Protein AF-A0A0J7JWV6-F1 (afdb_monomer)

Radius of gyration: 35.48 Å; Cα contacts (8 Å, |Δi|>4): 30; chains: 1; bounding box: 53×46×101 Å

Solvent-accessible surface area (backbone atoms only — not comparable to full-atom values): 6812 Å² total; per-residue (Å²): 138,81,83,77,85,80,77,76,83,70,75,81,80,76,83,69,96,64,78,51,73,69,56,50,33,67,75,36,60,81,82,41,81,79,78,76,49,72,67,56,50,51,56,67,65,52,67,78,70,77,80,79,77,86,77,74,57,73,69,52,52,47,54,53,49,46,53,51,38,54,54,48,38,72,69,42,84,50,66,71,58,28,51,56,32,49,56,54,41,52,56,47,53,51,54,52,50,50,56,48,54,53,52,67,74,77,108

Mean predicted aligned error: 15.09 Å

Structure (mmCIF, N/CA/C/O backbone):
data_AF-A0A0J7JWV6-F1
#
_entry.id   AF-A0A0J7JWV6-F1
#
loop_
_atom_site.group_PDB
_atom_site.id
_atom_site.type_symbol
_atom_site.label_atom_id
_atom_site.label_alt_id
_atom_site.label_comp_id
_atom_site.label_asym_id
_atom_site.label_entity_id
_atom_site.label_seq_id
_atom_site.pdbx_PDB_ins_code
_atom_site.Cartn_x
_atom_site.Cartn_y
_atom_site.Cartn_z
_atom_site.occupancy
_atom_site.B_iso_or_equiv
_atom_site.auth_seq_id
_atom_site.auth_comp_id
_atom_site.auth_asym_id
_atom_site.auth_atom_id
_atom_site.pdbx_PDB_model_num
ATOM 1 N N . MET A 1 1 ? 34.193 -10.535 79.764 1.00 45.81 1 MET A N 1
ATOM 2 C CA . MET A 1 1 ? 33.545 -10.138 78.500 1.00 45.81 1 MET A CA 1
ATOM 3 C C . MET A 1 1 ? 32.258 -10.934 78.434 1.00 45.81 1 MET A C 1
ATOM 5 O O . MET A 1 1 ? 32.348 -12.148 78.353 1.00 45.81 1 MET A O 1
ATOM 9 N N . ALA A 1 2 ? 31.108 -10.300 78.659 1.00 53.62 2 ALA A N 1
ATOM 10 C CA . ALA A 1 2 ? 29.813 -10.975 78.621 1.00 53.62 2 ALA A CA 1
ATOM 11 C C . ALA A 1 2 ? 29.141 -10.609 77.296 1.00 53.62 2 ALA A C 1
ATOM 13 O O . ALA A 1 2 ? 29.052 -9.427 76.971 1.00 53.62 2 ALA A O 1
ATOM 14 N N . GLU A 1 3 ? 28.786 -11.627 76.518 1.00 61.97 3 GLU A N 1
ATOM 15 C CA . GLU A 1 3 ? 28.192 -11.508 75.188 1.00 61.97 3 GLU A CA 1
ATOM 16 C C . GLU A 1 3 ? 26.804 -10.860 75.283 1.00 61.97 3 GLU A C 1
ATOM 18 O O . GLU A 1 3 ? 25.976 -11.257 76.104 1.00 61.97 3 GLU A O 1
ATOM 23 N N . GLU A 1 4 ? 26.560 -9.832 74.468 1.00 66.06 4 GLU A N 1
ATOM 24 C CA . GLU A 1 4 ? 25.249 -9.190 74.387 1.00 66.06 4 GLU A CA 1
ATOM 25 C C . GLU A 1 4 ? 24.224 -10.149 73.752 1.00 66.06 4 GLU A C 1
ATOM 27 O O . GLU A 1 4 ? 24.534 -10.808 72.754 1.00 66.06 4 GLU A O 1
ATOM 32 N N . PRO A 1 5 ? 22.992 -10.242 74.287 1.00 66.25 5 PRO A N 1
ATOM 33 C CA . PRO A 1 5 ? 21.976 -11.130 73.741 1.00 66.25 5 PRO A CA 1
ATOM 34 C C . PRO A 1 5 ? 21.530 -10.641 72.356 1.00 66.25 5 PRO A C 1
ATOM 36 O O . PRO A 1 5 ? 20.923 -9.579 72.212 1.00 66.25 5 PRO A O 1
ATOM 39 N N . GLN A 1 6 ? 21.798 -11.442 71.324 1.00 64.75 6 GLN A N 1
ATOM 40 C CA . GLN A 1 6 ? 21.250 -11.237 69.985 1.00 64.75 6 GLN A CA 1
ATOM 41 C C . GLN A 1 6 ? 19.739 -11.496 70.003 1.00 64.75 6 GLN A C 1
ATOM 43 O O . GLN A 1 6 ? 19.288 -12.640 69.981 1.00 64.75 6 GLN A O 1
ATOM 48 N N . PHE A 1 7 ? 18.940 -10.430 70.016 1.00 64.12 7 PHE A N 1
ATOM 49 C CA . PHE A 1 7 ? 17.507 -10.537 69.762 1.00 64.12 7 PHE A CA 1
ATOM 50 C C . PHE A 1 7 ? 17.289 -10.884 68.288 1.00 64.12 7 PHE A C 1
ATOM 52 O O . PHE A 1 7 ? 17.524 -10.074 67.390 1.00 64.12 7 PHE A O 1
ATOM 59 N N . SER A 1 8 ? 16.844 -12.113 68.025 1.00 68.81 8 SER A N 1
ATOM 60 C CA . SER A 1 8 ? 16.383 -12.515 66.702 1.00 68.81 8 SER A CA 1
ATOM 61 C C . SER A 1 8 ? 15.160 -11.673 66.343 1.00 68.81 8 SER A C 1
ATOM 63 O O . SER A 1 8 ? 14.115 -11.804 66.981 1.00 68.81 8 SER A O 1
ATOM 65 N N . ASN A 1 9 ? 15.284 -10.815 65.331 1.00 66.19 9 ASN A N 1
ATOM 66 C CA . ASN A 1 9 ? 14.171 -10.052 64.773 1.00 66.19 9 ASN A CA 1
ATOM 67 C C . ASN A 1 9 ? 13.186 -11.016 64.088 1.00 66.19 9 ASN A C 1
ATOM 69 O O . ASN A 1 9 ? 13.216 -11.192 62.869 1.00 66.19 9 ASN A O 1
ATOM 73 N N . ALA A 1 10 ? 12.349 -11.695 64.872 1.00 67.88 10 ALA A N 1
ATOM 74 C CA . ALA A 1 10 ? 11.238 -12.467 64.347 1.00 67.88 10 ALA A CA 1
ATOM 75 C C . ALA A 1 10 ? 10.287 -11.491 63.643 1.00 67.88 10 ALA A C 1
ATOM 77 O O . ALA A 1 10 ? 9.904 -10.467 64.210 1.00 67.88 10 ALA A O 1
ATOM 78 N N . GLN A 1 11 ? 9.960 -11.782 62.382 1.00 69.00 11 GLN A N 1
ATOM 79 C CA . GLN A 1 11 ? 9.030 -10.970 61.602 1.00 69.00 11 GLN A CA 1
ATOM 80 C C . GLN A 1 11 ? 7.710 -10.832 62.375 1.00 69.00 11 GLN A C 1
ATOM 82 O O . GLN A 1 11 ? 7.236 -11.836 62.918 1.00 69.00 11 GLN A O 1
ATOM 87 N N . PRO A 1 12 ? 7.112 -9.629 62.443 1.00 66.88 12 PRO A N 1
ATOM 88 C CA . PRO A 1 12 ? 5.864 -9.438 63.161 1.00 66.88 12 PRO A CA 1
ATOM 89 C C . PRO A 1 12 ? 4.798 -10.347 62.552 1.00 66.88 12 PRO A C 1
ATOM 91 O O . PRO A 1 12 ? 4.457 -10.240 61.370 1.00 66.88 12 PRO A O 1
ATOM 94 N N . THR A 1 13 ? 4.275 -11.262 63.364 1.00 67.94 13 THR A N 1
ATOM 95 C CA . THR A 1 13 ? 3.103 -12.056 63.019 1.00 67.94 13 THR A CA 1
ATOM 96 C C . THR A 1 13 ? 1.931 -11.095 62.900 1.00 67.94 13 THR A C 1
ATOM 98 O O . THR A 1 13 ? 1.409 -10.583 63.888 1.00 67.94 13 THR A O 1
ATOM 101 N N . THR A 1 14 ? 1.536 -10.792 61.667 1.00 71.25 14 THR A N 1
ATOM 102 C CA . THR A 1 14 ? 0.330 -10.004 61.424 1.00 71.25 14 THR A CA 1
ATOM 103 C C . THR A 1 14 ? -0.861 -10.871 61.807 1.00 71.25 14 THR A C 1
ATOM 105 O O . THR A 1 14 ? -1.240 -11.775 61.066 1.00 71.25 14 THR A O 1
ATOM 108 N N . GLN A 1 15 ? -1.433 -10.626 62.988 1.00 66.69 15 GLN A N 1
ATOM 109 C CA . GLN A 1 15 ? -2.781 -11.093 63.295 1.00 66.69 15 GLN A CA 1
ATOM 110 C C . GLN A 1 15 ? -3.724 -10.415 62.300 1.00 66.69 15 GLN A C 1
ATOM 112 O O . GLN A 1 15 ? -3.727 -9.190 62.170 1.00 66.69 15 GLN A O 1
ATOM 117 N N . ARG A 1 16 ? -4.434 -11.224 61.514 1.00 64.31 16 ARG A N 1
ATOM 118 C CA . ARG A 1 16 ? -5.380 -10.749 60.507 1.00 64.31 16 ARG A CA 1
ATOM 119 C C . ARG A 1 16 ? -6.776 -11.118 60.966 1.00 64.31 16 ARG A C 1
ATOM 121 O O . ARG A 1 16 ? -7.130 -12.291 60.973 1.00 64.31 16 ARG A O 1
ATOM 128 N N . ASP A 1 17 ? -7.545 -10.099 61.322 1.00 77.06 17 ASP A N 1
ATOM 129 C CA . ASP A 1 17 ? -8.928 -10.264 61.772 1.00 77.06 17 ASP A CA 1
ATOM 130 C C . ASP A 1 17 ? -9.901 -10.481 60.600 1.00 77.06 17 ASP A C 1
ATOM 132 O O . ASP A 1 17 ? -11.021 -10.945 60.798 1.00 77.06 17 ASP A O 1
ATOM 136 N N . LEU A 1 18 ? -9.480 -10.154 59.369 1.00 78.94 18 LEU A N 1
ATOM 137 C CA . LEU A 1 18 ? -10.295 -10.249 58.158 1.00 78.94 18 LEU A CA 1
ATOM 138 C C . LEU A 1 18 ? -9.565 -10.998 57.032 1.00 78.94 18 LEU A C 1
ATOM 140 O O . LEU A 1 18 ? -8.340 -10.876 56.912 1.00 78.94 18 LEU A O 1
ATOM 144 N N . PRO A 1 19 ? -10.312 -11.738 56.187 1.00 77.75 19 PRO A N 1
ATOM 145 C CA . PRO A 1 19 ? -9.746 -12.443 55.048 1.00 77.75 19 PRO A CA 1
ATOM 146 C C . PRO A 1 19 ? -9.177 -11.469 54.015 1.00 77.75 19 PRO A C 1
ATOM 148 O O . PRO A 1 19 ? -9.672 -10.358 53.804 1.00 77.75 19 PRO A O 1
ATOM 151 N N . THR A 1 20 ? -8.129 -11.916 53.339 1.00 79.75 20 THR A N 1
ATOM 152 C CA . THR A 1 20 ? -7.504 -11.201 52.226 1.00 79.75 20 THR A CA 1
ATOM 153 C C . THR A 1 20 ? -8.484 -11.133 51.049 1.00 79.75 20 THR A C 1
ATOM 155 O O . THR A 1 20 ? -9.294 -12.037 50.863 1.00 79.75 20 THR A O 1
ATOM 158 N N . LEU A 1 21 ? -8.393 -10.102 50.200 1.00 73.19 21 LEU A N 1
ATOM 159 C CA . LEU A 1 21 ? -9.238 -9.992 48.998 1.00 73.19 21 LEU A CA 1
ATOM 160 C C . LEU A 1 21 ? -9.192 -11.256 48.124 1.00 73.19 21 LEU A C 1
ATOM 162 O O . LEU A 1 21 ? -10.216 -11.667 47.594 1.00 73.19 21 LEU A O 1
ATOM 166 N N . GLU A 1 22 ? -8.031 -11.902 48.007 1.00 76.38 22 GLU A N 1
ATOM 167 C CA . GLU A 1 22 ? -7.889 -13.167 47.276 1.00 76.38 22 GLU A CA 1
ATOM 168 C C . GLU A 1 22 ? -8.645 -14.323 47.947 1.00 76.38 22 GLU A C 1
ATOM 170 O O . GLU A 1 22 ? -9.285 -15.112 47.259 1.00 76.38 22 GLU A O 1
ATOM 175 N N . GLU A 1 23 ? -8.627 -14.399 49.280 1.00 77.81 23 GLU A N 1
ATOM 176 C CA . GLU A 1 23 ? -9.340 -15.420 50.061 1.00 77.81 23 GLU A CA 1
ATOM 177 C C . GLU A 1 23 ? -10.858 -15.204 49.989 1.00 77.81 23 GLU A C 1
ATOM 179 O O . GLU A 1 23 ? -11.613 -16.152 49.779 1.00 77.81 23 GLU A O 1
ATOM 184 N N . ALA A 1 24 ? -11.308 -13.949 50.069 1.00 78.25 24 ALA A N 1
ATOM 185 C CA . ALA A 1 24 ? -12.711 -13.583 49.896 1.00 78.25 24 ALA A CA 1
ATOM 186 C C . ALA A 1 24 ? -13.213 -13.904 48.476 1.00 78.25 24 ALA A C 1
ATOM 188 O O . ALA A 1 24 ? -14.304 -14.444 48.309 1.00 78.25 24 ALA A O 1
ATOM 189 N N . LEU A 1 25 ? -12.394 -13.647 47.451 1.00 75.94 25 LEU A N 1
ATOM 190 C CA . LEU A 1 25 ? -12.705 -13.987 46.058 1.00 75.94 25 LEU A CA 1
ATOM 191 C C . LEU A 1 25 ? -12.668 -15.498 45.783 1.00 75.94 25 LEU A C 1
ATOM 193 O O . LEU A 1 25 ? -13.376 -15.966 44.895 1.00 75.94 25 LEU A O 1
ATOM 197 N N . GLN A 1 26 ? -11.871 -16.275 46.521 1.00 76.00 26 GLN A N 1
ATOM 198 C CA . GLN A 1 26 ? -11.900 -17.740 46.446 1.00 76.00 26 GLN A CA 1
ATOM 199 C C . GLN A 1 26 ? -13.176 -18.317 47.063 1.00 76.00 26 GLN A C 1
ATOM 201 O O . GLN A 1 26 ? -13.733 -19.270 46.520 1.00 76.00 26 GLN A O 1
ATOM 206 N N . GLN A 1 27 ? -13.646 -17.737 48.171 1.00 79.69 27 GLN A N 1
ATOM 207 C CA . GLN A 1 27 ? -14.902 -18.133 48.811 1.00 79.69 27 GLN A CA 1
ATOM 208 C C . GLN A 1 27 ? -16.112 -17.740 47.955 1.00 79.69 27 GLN A C 1
ATOM 210 O O . GLN A 1 27 ? -16.994 -18.566 47.726 1.00 79.69 27 GLN A O 1
ATOM 215 N N . ASN A 1 28 ? -16.106 -16.518 47.415 1.00 77.12 28 ASN A N 1
ATOM 216 C CA . ASN A 1 28 ? -17.149 -15.988 46.545 1.00 77.12 28 ASN A CA 1
ATOM 217 C C . ASN A 1 28 ? -16.568 -15.552 45.191 1.00 77.12 28 ASN A C 1
ATOM 219 O O . ASN A 1 28 ? -16.379 -14.359 44.935 1.00 77.12 28 ASN A O 1
ATOM 223 N N . PRO A 1 29 ? -16.364 -16.489 44.251 1.00 68.62 29 PRO A N 1
ATOM 224 C CA . PRO A 1 29 ? -15.867 -16.157 42.914 1.00 68.62 29 PRO A CA 1
ATOM 225 C C . PRO A 1 29 ? -16.852 -15.305 42.097 1.00 68.62 29 PRO A C 1
ATOM 227 O O . PRO A 1 29 ? -16.483 -14.767 41.053 1.00 68.62 29 PRO A O 1
ATOM 230 N N . ALA A 1 30 ? -18.102 -15.181 42.557 1.00 74.31 30 ALA A N 1
ATOM 231 C CA . ALA A 1 30 ? -19.136 -14.338 41.962 1.00 74.31 30 ALA A CA 1
ATOM 232 C C . ALA A 1 30 ? -19.010 -12.847 42.331 1.00 74.31 30 ALA A C 1
ATOM 234 O O . ALA A 1 30 ? -19.498 -12.012 41.572 1.00 74.31 30 ALA A O 1
ATOM 235 N N . ASP A 1 31 ? -18.342 -12.519 43.444 1.00 76.38 31 ASP A N 1
ATOM 236 C CA . ASP A 1 31 ? -18.114 -11.131 43.881 1.00 76.38 31 ASP A CA 1
ATOM 237 C C . ASP A 1 31 ? -16.949 -10.474 43.116 1.00 76.38 31 ASP A C 1
ATOM 239 O O . ASP A 1 31 ? -16.765 -9.255 43.137 1.00 76.38 31 ASP A O 1
ATOM 243 N N . GLY A 1 32 ? -16.165 -11.285 42.400 1.00 71.38 32 GLY A N 1
ATOM 244 C CA . GLY A 1 32 ? -15.101 -10.836 41.516 1.00 71.38 32 GLY A CA 1
ATOM 245 C C . GLY A 1 32 ? -15.588 -10.429 40.124 1.00 71.38 32 GLY A C 1
ATOM 246 O O . GLY A 1 32 ? -16.686 -10.785 39.689 1.00 71.38 32 GLY A O 1
ATOM 247 N N . PRO A 1 33 ? -14.753 -9.714 39.350 1.00 76.88 33 PRO A N 1
ATOM 248 C CA . PRO A 1 33 ? -15.039 -9.484 37.943 1.00 76.88 33 PRO A CA 1
ATOM 249 C C . PRO A 1 33 ? -15.208 -10.829 37.231 1.00 76.88 33 PRO A C 1
ATOM 251 O O . PRO A 1 33 ? -14.335 -11.696 37.306 1.00 76.88 33 PRO A O 1
ATOM 254 N N . ARG A 1 34 ? -16.332 -10.990 36.520 1.00 81.31 34 ARG A N 1
ATOM 255 C CA . ARG A 1 34 ? -16.664 -12.232 35.816 1.00 81.31 34 ARG A CA 1
ATOM 256 C C . ARG A 1 34 ? -15.467 -12.697 34.970 1.00 81.31 34 ARG A C 1
ATOM 258 O O . ARG A 1 34 ? -15.029 -11.940 34.093 1.00 81.31 34 ARG A O 1
ATOM 265 N N . PRO A 1 35 ? -14.957 -13.925 35.182 1.00 78.62 35 PRO A N 1
ATOM 266 C CA . PRO A 1 35 ? -13.849 -14.434 34.394 1.00 78.62 35 PRO A CA 1
ATOM 267 C C . PRO A 1 35 ? -14.268 -14.506 32.928 1.00 78.62 35 PRO A C 1
ATOM 269 O O . PRO A 1 35 ? -15.370 -14.956 32.599 1.00 78.62 35 PRO A O 1
ATOM 272 N N . LEU A 1 36 ? -13.388 -14.043 32.037 1.00 84.00 36 LEU A N 1
ATOM 273 C CA . LEU A 1 36 ? -13.652 -14.134 30.608 1.00 84.00 36 LEU A CA 1
ATOM 274 C C . LEU A 1 36 ? -13.745 -15.596 30.196 1.00 84.00 36 LEU A C 1
ATOM 276 O O . LEU A 1 36 ? -12.844 -16.394 30.458 1.00 84.00 36 LEU A O 1
ATOM 280 N N . THR A 1 37 ? -14.789 -15.922 29.447 1.00 89.81 37 THR A N 1
ATOM 281 C CA . THR A 1 37 ? -14.841 -17.209 28.760 1.00 89.81 37 THR A CA 1
ATOM 282 C C . THR A 1 37 ? -13.748 -17.276 27.691 1.00 89.81 37 THR A C 1
ATOM 284 O O . THR A 1 37 ? -13.347 -16.268 27.099 1.00 89.81 37 THR A O 1
ATOM 287 N N . ILE A 1 38 ? -13.293 -18.489 27.373 1.00 85.25 38 ILE A N 1
ATOM 288 C CA . ILE A 1 38 ? -12.314 -18.722 26.296 1.00 85.25 38 ILE A CA 1
ATOM 289 C C . ILE A 1 38 ? -12.819 -18.131 24.964 1.00 85.25 38 ILE A C 1
ATOM 291 O O . ILE A 1 38 ? -12.034 -17.602 24.174 1.00 85.25 38 ILE A O 1
ATOM 295 N N . ALA A 1 39 ? -14.134 -18.175 24.723 1.00 86.12 39 ALA A N 1
ATOM 296 C CA . ALA A 1 39 ? -14.769 -17.595 23.544 1.00 86.12 39 ALA A CA 1
ATOM 297 C C . ALA A 1 39 ? -14.656 -16.061 23.509 1.00 86.12 39 ALA A C 1
ATOM 299 O O . ALA A 1 39 ? -14.251 -15.504 22.487 1.00 86.12 39 ALA A O 1
ATOM 300 N N . GLU A 1 40 ? -14.939 -15.378 24.621 1.00 86.69 40 GLU A N 1
ATOM 301 C CA . GLU A 1 40 ? -14.785 -13.922 24.745 1.00 86.69 40 GLU A CA 1
ATOM 302 C C . GLU A 1 40 ? -13.322 -13.496 24.628 1.00 86.69 40 GLU A C 1
ATOM 304 O O . GLU A 1 40 ? -13.014 -12.500 23.970 1.00 86.69 40 GLU A O 1
ATOM 309 N N . TYR A 1 41 ? -12.403 -14.274 25.205 1.00 84.44 41 TYR A N 1
ATOM 310 C CA . TYR A 1 41 ? -10.970 -14.017 25.097 1.00 84.44 41 TYR A CA 1
ATOM 311 C C . TYR A 1 41 ? -10.525 -14.090 23.634 1.00 84.44 41 TYR A C 1
ATOM 313 O O . TYR A 1 41 ? -9.932 -13.145 23.110 1.00 84.44 41 TYR A O 1
ATOM 321 N N . ARG A 1 42 ? -10.902 -15.159 22.923 1.00 84.94 42 ARG A N 1
ATOM 322 C CA . ARG A 1 42 ? -10.629 -15.306 21.484 1.00 84.94 42 ARG A CA 1
ATOM 323 C C . ARG A 1 42 ? -11.284 -14.200 20.657 1.00 84.94 42 ARG A C 1
ATOM 325 O O . ARG A 1 42 ? -10.673 -13.723 19.704 1.00 84.94 42 ARG A O 1
ATOM 332 N N . ALA A 1 43 ? -12.491 -13.762 21.012 1.00 83.38 43 ALA A N 1
ATOM 333 C CA . ALA A 1 43 ? -13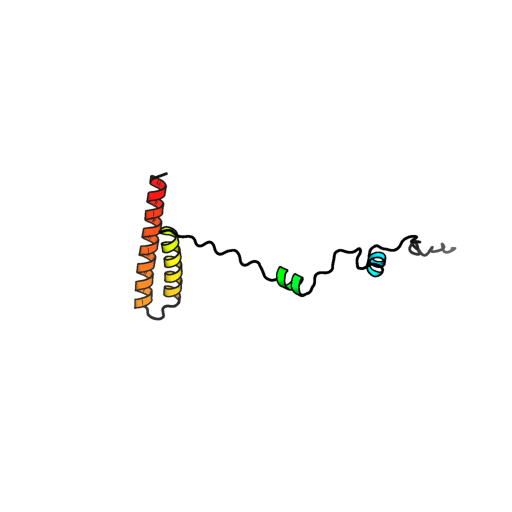.175 -12.664 20.332 1.00 83.38 43 ALA A CA 1
ATOM 334 C C . ALA A 1 43 ? -12.453 -11.318 20.517 1.00 83.38 43 ALA A C 1
ATOM 336 O O . ALA A 1 43 ? -12.368 -10.547 19.563 1.00 83.38 43 ALA A O 1
ATOM 337 N N . ARG A 1 44 ? -11.872 -11.053 21.696 1.00 78.69 44 ARG A N 1
ATOM 338 C CA . ARG A 1 44 ? -11.010 -9.878 21.930 1.00 78.69 44 ARG A CA 1
ATOM 339 C C . A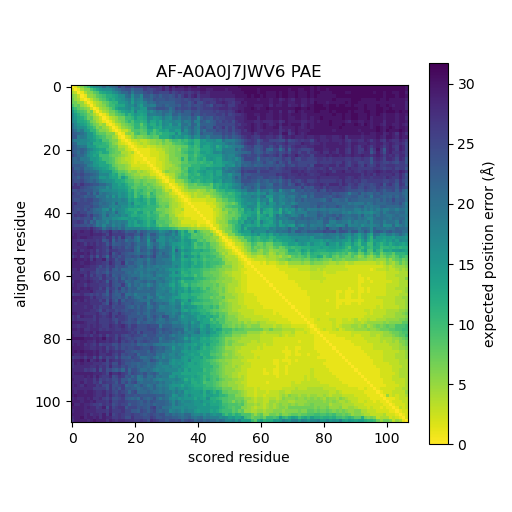RG A 1 44 ? -9.689 -9.964 21.164 1.00 78.69 44 ARG A C 1
ATOM 341 O O . ARG A 1 44 ? -9.209 -8.945 20.675 1.00 78.69 44 ARG A O 1
ATOM 348 N N . GLN A 1 45 ? -9.126 -11.166 21.035 1.00 78.38 45 GLN A N 1
ATOM 349 C CA . GLN A 1 45 ? -7.876 -11.401 20.302 1.00 78.38 45 GLN A CA 1
ATOM 350 C C . GLN A 1 45 ? -8.039 -11.391 18.780 1.00 78.38 45 GLN A C 1
ATOM 352 O O . GLN A 1 45 ? -7.065 -11.140 18.067 1.00 78.38 45 GLN A O 1
ATOM 357 N N . LYS A 1 46 ? -9.253 -11.610 18.253 1.00 76.00 46 LYS A N 1
ATOM 358 C CA . LYS A 1 46 ? -9.572 -11.302 16.855 1.00 76.00 46 LYS A CA 1
ATOM 359 C C . LYS A 1 46 ? -9.448 -9.790 16.673 1.00 76.00 46 LYS A C 1
ATOM 361 O O . LYS A 1 46 ? -10.415 -9.050 16.836 1.00 76.00 46 LYS A O 1
ATOM 366 N N . ARG A 1 47 ? -8.223 -9.338 16.376 1.00 65.00 47 ARG A N 1
ATOM 367 C CA . ARG A 1 47 ? -7.882 -7.957 16.029 1.00 65.00 47 ARG A CA 1
ATOM 368 C C . ARG A 1 47 ? -8.993 -7.432 15.132 1.00 65.00 47 ARG A C 1
ATOM 370 O O . ARG A 1 47 ? -9.236 -8.009 14.075 1.00 65.00 47 ARG A O 1
ATOM 377 N N . LYS A 1 48 ? -9.681 -6.369 15.560 1.00 67.12 48 LYS A N 1
ATOM 378 C CA . LYS A 1 48 ? -10.588 -5.635 14.676 1.00 67.12 48 LYS A CA 1
ATOM 379 C C . LYS A 1 48 ? -9.745 -5.232 13.475 1.00 67.12 48 LYS A C 1
ATOM 381 O O . LYS A 1 48 ? -8.905 -4.343 13.604 1.00 67.12 48 LYS A O 1
ATOM 386 N N . GLU A 1 49 ? -9.899 -5.925 12.348 1.00 70.31 49 GLU A N 1
ATOM 387 C CA . GLU A 1 49 ? -9.205 -5.527 11.133 1.00 70.31 49 GLU A CA 1
ATOM 388 C C . GLU A 1 49 ? -9.566 -4.061 10.893 1.00 70.31 49 GLU A C 1
ATOM 390 O O . GLU A 1 49 ? -10.758 -3.720 10.901 1.00 70.31 49 GLU A O 1
ATOM 395 N N . PRO A 1 50 ? -8.577 -3.162 10.763 1.00 74.50 50 PRO A N 1
ATOM 396 C CA . PRO A 1 50 ? -8.882 -1.765 10.537 1.00 74.50 50 PRO A CA 1
ATOM 397 C C . PRO A 1 50 ? -9.755 -1.687 9.286 1.00 74.50 50 PRO A C 1
ATOM 399 O O . PRO A 1 50 ? -9.383 -2.205 8.228 1.00 74.50 50 PRO A O 1
ATOM 402 N N . LYS A 1 51 ? -10.945 -1.084 9.418 1.00 76.44 51 LYS A N 1
ATOM 403 C CA . LYS A 1 51 ? -11.894 -0.951 8.308 1.00 76.44 51 LYS A CA 1
ATOM 404 C C . LYS A 1 51 ? -11.150 -0.338 7.119 1.00 76.44 51 LYS A C 1
ATOM 406 O O . LYS A 1 51 ? -10.729 0.817 7.167 1.00 76.44 51 LYS A O 1
ATOM 411 N N . LYS A 1 52 ? -10.963 -1.110 6.042 1.00 77.69 52 LYS A N 1
ATOM 412 C CA . LYS A 1 52 ? -10.282 -0.630 4.832 1.00 77.69 52 LYS A CA 1
ATOM 413 C C . LYS A 1 52 ? -11.134 0.474 4.205 1.00 77.69 52 LYS A C 1
ATOM 415 O O . LYS A 1 52 ? -12.140 0.195 3.557 1.00 77.69 52 LYS A O 1
ATOM 420 N N . HIS A 1 53 ? -10.738 1.734 4.376 1.00 79.88 53 HIS A N 1
ATOM 421 C CA . H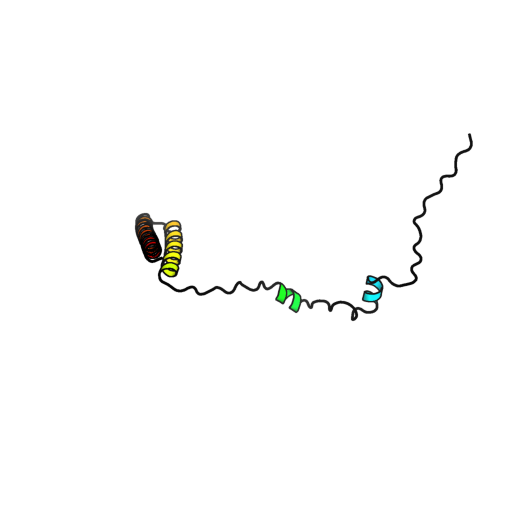IS A 1 53 ? -11.421 2.847 3.722 1.00 79.88 53 HIS A CA 1
ATOM 422 C C . HIS A 1 53 ? -11.274 2.731 2.201 1.00 79.88 53 HIS A C 1
ATOM 424 O O . HIS A 1 53 ? -10.171 2.819 1.649 1.00 79.88 53 HIS A O 1
ATOM 430 N N . LYS A 1 54 ? -12.402 2.570 1.503 1.00 81.88 54 LYS A N 1
ATOM 431 C CA . LYS A 1 54 ? -12.455 2.578 0.038 1.00 81.88 54 LYS A CA 1
ATOM 432 C C . LYS A 1 54 ? -12.323 4.015 -0.463 1.00 81.88 54 LYS A C 1
ATOM 434 O O . LYS A 1 54 ? -13.304 4.679 -0.768 1.00 81.88 54 LYS A O 1
ATOM 439 N N . ARG A 1 55 ? -11.088 4.514 -0.531 1.00 84.25 55 ARG A N 1
ATOM 440 C CA . ARG A 1 55 ? -10.805 5.825 -1.129 1.00 84.25 55 ARG A CA 1
ATOM 441 C C . ARG A 1 55 ? -10.928 5.733 -2.651 1.00 84.25 55 ARG A C 1
ATOM 443 O O . ARG A 1 55 ? -10.280 4.888 -3.280 1.00 84.25 55 ARG A O 1
ATOM 450 N N . SER A 1 56 ? -11.753 6.601 -3.224 1.00 85.56 56 SER A N 1
ATOM 451 C CA . SER A 1 56 ? -11.927 6.783 -4.665 1.00 85.56 56 SER A CA 1
ATOM 452 C C . SER A 1 56 ? -11.223 8.068 -5.132 1.00 85.56 56 SER A C 1
ATOM 454 O O . SER A 1 56 ? -10.588 8.771 -4.346 1.00 85.56 56 SER A O 1
ATOM 456 N N . GLY A 1 57 ? -11.265 8.344 -6.436 1.00 91.69 57 GLY A N 1
ATOM 457 C CA . GLY A 1 57 ? -10.689 9.554 -7.026 1.00 91.69 57 GLY A CA 1
ATOM 458 C C . GLY A 1 57 ? -9.445 9.310 -7.882 1.00 91.69 57 GLY A C 1
ATOM 459 O O . GLY A 1 57 ? -8.674 8.368 -7.671 1.00 91.69 57 GLY A O 1
ATOM 460 N N . LYS A 1 58 ? -9.250 10.190 -8.871 1.00 90.81 58 LYS A N 1
ATOM 461 C CA . LYS A 1 58 ? -8.202 10.079 -9.901 1.00 90.81 58 LYS A CA 1
ATOM 462 C C . LYS A 1 58 ? -6.804 9.913 -9.295 1.00 90.81 58 LYS A C 1
ATOM 464 O O . LYS A 1 58 ? -6.078 8.999 -9.671 1.00 90.81 58 LYS A O 1
ATOM 469 N N . ARG A 1 59 ? -6.452 10.726 -8.291 1.00 91.38 59 ARG A N 1
ATOM 470 C CA . ARG A 1 59 ? -5.146 10.650 -7.608 1.00 91.38 59 ARG A CA 1
ATOM 471 C C . ARG A 1 59 ? -4.938 9.324 -6.876 1.00 91.38 59 ARG A C 1
ATOM 473 O O . ARG A 1 59 ? -3.860 8.749 -6.960 1.00 91.38 59 ARG A O 1
ATOM 480 N N . VAL A 1 60 ? -5.952 8.830 -6.166 1.00 93.62 60 VAL A N 1
ATOM 481 C CA . VAL A 1 60 ? -5.853 7.561 -5.427 1.00 93.62 60 VAL A CA 1
ATOM 482 C C . VAL A 1 60 ? -5.680 6.390 -6.397 1.00 93.62 60 VAL A C 1
ATOM 484 O O . VAL A 1 60 ? -4.872 5.502 -6.134 1.00 93.62 60 VAL A O 1
ATOM 487 N N . LYS A 1 61 ? -6.378 6.413 -7.542 1.00 94.38 61 LYS A N 1
ATOM 488 C CA . LYS A 1 61 ? -6.193 5.426 -8.618 1.00 94.38 61 LYS A CA 1
ATOM 489 C C . LYS A 1 61 ? -4.762 5.453 -9.173 1.00 94.38 61 LYS A C 1
ATOM 491 O O . LYS A 1 61 ? -4.145 4.397 -9.251 1.00 94.38 61 LYS A O 1
ATOM 496 N N . LEU A 1 62 ? -4.206 6.637 -9.453 1.00 95.94 62 LEU A N 1
ATOM 497 C CA . LEU A 1 62 ? -2.818 6.782 -9.921 1.00 95.94 62 LEU A CA 1
ATOM 498 C C . LEU A 1 62 ? -1.794 6.264 -8.900 1.00 95.94 62 LEU A C 1
ATOM 500 O O . LEU A 1 62 ? -0.854 5.573 -9.272 1.00 95.94 62 LEU A O 1
ATOM 504 N N . LEU A 1 63 ? -1.986 6.533 -7.604 1.00 95.31 63 LEU A N 1
ATOM 505 C CA . LEU A 1 63 ? -1.089 6.027 -6.556 1.00 95.31 63 LEU A CA 1
ATOM 506 C C . LEU A 1 63 ? -1.118 4.495 -6.451 1.00 95.31 63 LEU A C 1
ATOM 508 O O . LEU A 1 63 ? -0.069 3.875 -6.282 1.00 95.31 63 LEU A O 1
ATOM 512 N N . LYS A 1 64 ? -2.301 3.880 -6.586 1.00 94.94 64 LYS A N 1
ATOM 513 C CA . LYS A 1 64 ? -2.439 2.416 -6.639 1.00 94.94 64 LYS A CA 1
ATOM 514 C C . LYS A 1 64 ? -1.750 1.834 -7.874 1.00 94.94 64 LYS A C 1
ATOM 516 O O . LYS A 1 64 ? -1.006 0.870 -7.742 1.00 94.94 64 LYS A O 1
ATOM 521 N N . GLN A 1 65 ? -1.947 2.449 -9.042 1.00 95.88 65 GLN A N 1
ATOM 522 C CA . GLN A 1 65 ? -1.274 2.050 -10.281 1.00 95.88 65 GLN A CA 1
ATOM 523 C C . GLN A 1 65 ? 0.248 2.164 -10.159 1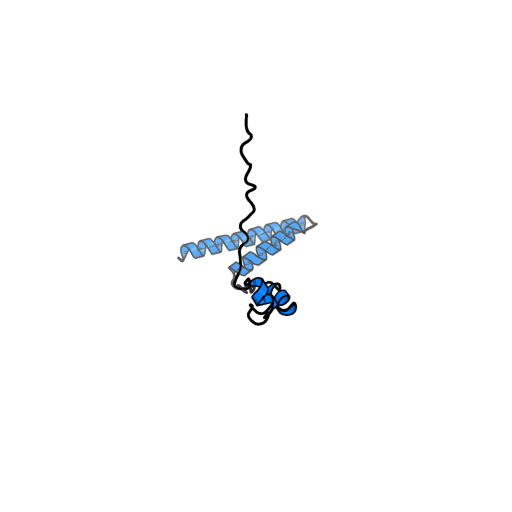.00 95.88 65 GLN A C 1
ATOM 525 O O . GLN A 1 65 ? 0.940 1.219 -10.507 1.00 95.88 65 GLN A O 1
ATOM 530 N N . ARG A 1 66 ? 0.773 3.259 -9.591 1.00 97.44 66 ARG A N 1
ATOM 531 C CA . ARG A 1 66 ? 2.215 3.430 -9.347 1.00 97.44 66 ARG A CA 1
ATOM 532 C C . ARG A 1 66 ? 2.788 2.281 -8.521 1.00 97.44 66 ARG A C 1
ATOM 534 O O . ARG A 1 66 ? 3.837 1.753 -8.865 1.00 97.44 66 ARG A O 1
ATOM 541 N N . ARG A 1 67 ? 2.110 1.905 -7.430 1.00 97.50 67 ARG A N 1
ATOM 542 C CA . ARG A 1 67 ? 2.545 0.795 -6.572 1.00 97.50 67 ARG A CA 1
ATOM 543 C C . ARG A 1 67 ? 2.570 -0.524 -7.343 1.00 97.50 67 ARG A C 1
ATOM 545 O O . ARG A 1 67 ? 3.590 -1.197 -7.322 1.00 97.50 67 ARG A O 1
ATOM 552 N N . LEU A 1 68 ? 1.491 -0.832 -8.060 1.00 97.19 68 LEU A N 1
ATOM 553 C CA . LEU A 1 68 ? 1.408 -2.044 -8.871 1.00 97.19 68 LEU A CA 1
ATOM 554 C C . LEU A 1 68 ? 2.513 -2.085 -9.933 1.00 97.19 68 LEU A C 1
ATOM 556 O O . LEU A 1 68 ? 3.181 -3.097 -10.076 1.00 97.19 68 LEU A O 1
ATOM 560 N N . VAL A 1 69 ? 2.742 -0.986 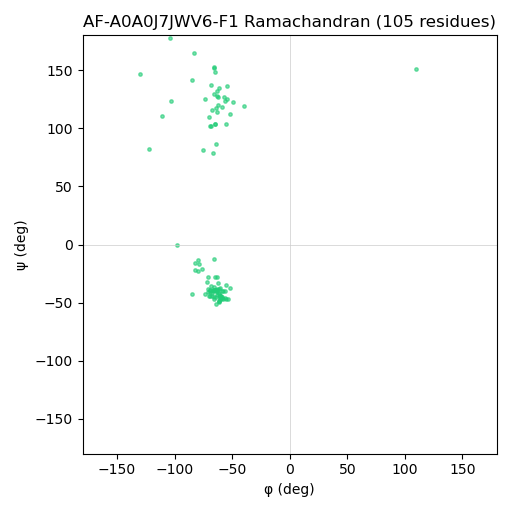-10.655 1.00 97.19 69 VAL A N 1
ATOM 561 C CA . VAL A 1 69 ? 3.783 -0.932 -11.690 1.00 97.19 69 VAL A CA 1
ATOM 562 C C . VAL A 1 69 ? 5.172 -1.132 -11.080 1.00 97.19 69 VAL A C 1
ATOM 564 O O . VAL A 1 69 ? 5.954 -1.876 -11.650 1.00 97.19 69 VAL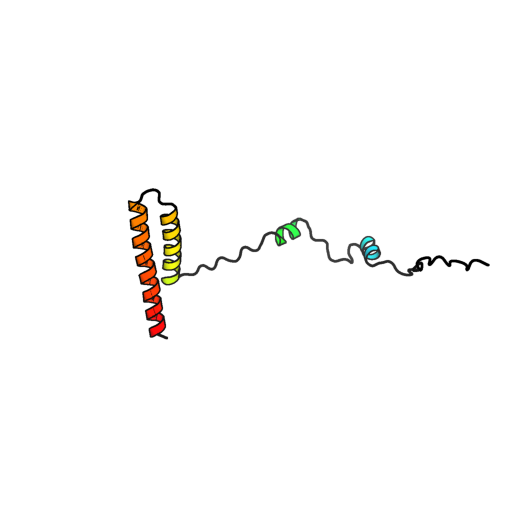 A O 1
ATOM 567 N N . LYS A 1 70 ? 5.464 -0.572 -9.895 1.00 97.44 70 LYS A N 1
ATOM 568 C CA . LYS A 1 70 ? 6.725 -0.853 -9.179 1.00 97.44 70 LYS A CA 1
ATOM 569 C C . LYS A 1 70 ? 6.907 -2.339 -8.880 1.00 97.44 70 LYS A C 1
ATOM 571 O O . LYS A 1 70 ? 7.982 -2.874 -9.131 1.00 97.44 70 LYS A O 1
ATOM 576 N N . GLU A 1 71 ? 5.863 -2.980 -8.359 1.00 97.56 71 GLU A N 1
ATOM 577 C CA . GLU A 1 71 ? 5.866 -4.418 -8.070 1.00 97.56 71 GLU A CA 1
ATOM 578 C C . GLU A 1 71 ? 6.086 -5.223 -9.370 1.00 97.56 71 GLU A C 1
ATOM 580 O O . GLU A 1 71 ? 6.936 -6.109 -9.413 1.00 97.56 71 GLU A O 1
ATOM 585 N N . MET A 1 72 ? 5.430 -4.845 -10.473 1.00 96.44 72 MET A N 1
ATOM 586 C CA . MET A 1 72 ? 5.623 -5.477 -11.787 1.00 96.44 72 MET A CA 1
ATOM 587 C C . MET A 1 72 ? 7.039 -5.289 -12.344 1.00 96.44 72 MET A C 1
ATOM 589 O O . MET A 1 72 ? 7.596 -6.233 -12.898 1.00 96.44 72 MET A O 1
ATOM 593 N N . THR A 1 73 ? 7.653 -4.113 -12.184 1.00 95.62 73 THR A N 1
ATOM 594 C CA . THR A 1 73 ? 9.043 -3.875 -12.607 1.00 95.62 73 THR A CA 1
ATOM 595 C C . THR A 1 73 ? 10.021 -4.763 -11.840 1.00 95.62 73 THR A C 1
ATOM 597 O O . THR A 1 73 ? 10.974 -5.260 -12.433 1.00 95.62 73 THR A O 1
ATOM 600 N N . GLN A 1 74 ? 9.783 -4.982 -10.542 1.00 95.00 74 GLN A N 1
ATOM 601 C CA . GLN A 1 74 ? 10.612 -5.857 -9.704 1.00 95.00 74 GLN A CA 1
ATOM 602 C C . GLN A 1 74 ? 10.462 -7.333 -10.086 1.00 95.00 74 GLN A C 1
ATOM 604 O O . GLN A 1 74 ? 11.450 -8.062 -10.109 1.00 95.00 74 GLN A O 1
ATOM 609 N N . LEU A 1 75 ? 9.241 -7.767 -10.407 1.00 96.38 75 LEU A N 1
ATOM 610 C CA . LEU A 1 75 ? 8.942 -9.158 -10.762 1.00 96.38 75 LEU A CA 1
ATOM 611 C C . LEU A 1 75 ? 9.240 -9.501 -12.229 1.00 96.38 75 LEU A C 1
ATOM 613 O O . LEU A 1 75 ? 9.303 -10.679 -12.584 1.00 96.38 75 LEU A O 1
ATOM 617 N N . ALA A 1 76 ? 9.408 -8.501 -13.094 1.00 95.38 76 ALA A N 1
ATOM 618 C CA . ALA A 1 76 ? 9.662 -8.716 -14.510 1.00 95.38 76 ALA A CA 1
ATOM 619 C C . ALA A 1 76 ? 10.987 -9.460 -14.727 1.00 95.38 76 ALA A C 1
ATOM 621 O O . ALA A 1 76 ? 12.040 -9.046 -14.233 1.00 95.38 76 ALA A O 1
ATOM 622 N N . ARG A 1 77 ? 10.929 -10.547 -15.500 1.00 93.44 77 ARG A N 1
ATOM 623 C CA . ARG A 1 77 ? 12.100 -11.340 -15.896 1.00 93.44 77 ARG A CA 1
ATOM 624 C C . ARG A 1 77 ? 12.775 -10.754 -17.135 1.00 93.44 77 ARG A C 1
ATOM 626 O O . ARG A 1 77 ? 13.989 -10.596 -17.133 1.00 93.44 77 ARG A O 1
ATOM 633 N N . ASP A 1 78 ? 11.977 -10.332 -18.113 1.00 96.56 78 ASP A N 1
ATOM 634 C CA . ASP A 1 78 ? 12.475 -9.792 -19.380 1.00 96.56 78 ASP A CA 1
ATOM 635 C C . ASP A 1 78 ? 12.801 -8.301 -19.289 1.00 96.56 78 ASP A C 1
ATOM 637 O O . ASP A 1 78 ? 12.055 -7.504 -18.705 1.00 96.56 78 ASP A O 1
ATOM 641 N N . GLU A 1 79 ? 13.880 -7.900 -19.955 1.00 93.69 79 GLU A N 1
ATOM 642 C CA . GLU A 1 79 ? 14.351 -6.518 -19.951 1.00 93.69 79 GLU A CA 1
ATOM 643 C C . GLU A 1 79 ? 13.417 -5.566 -20.709 1.00 93.69 79 GLU A C 1
ATOM 645 O O . GLU A 1 79 ? 13.095 -4.490 -20.203 1.00 93.69 79 GLU A O 1
ATOM 650 N N . ALA A 1 80 ? 12.861 -5.999 -21.843 1.00 95.38 80 ALA A N 1
ATOM 651 C CA . ALA A 1 80 ? 11.866 -5.223 -22.586 1.00 95.38 80 ALA A CA 1
ATOM 652 C C . ALA A 1 80 ? 10.617 -4.920 -21.735 1.00 95.38 80 ALA A C 1
ATOM 654 O O . ALA A 1 80 ? 10.075 -3.815 -21.749 1.00 95.38 80 ALA A O 1
ATOM 655 N N . SER A 1 81 ? 10.164 -5.888 -20.932 1.00 94.00 81 SER A N 1
ATOM 656 C CA . SER A 1 81 ? 9.044 -5.690 -20.007 1.00 94.00 81 SER A CA 1
ATOM 657 C C . SER A 1 81 ? 9.404 -4.717 -18.884 1.00 94.00 81 SER A C 1
ATOM 659 O O . SER A 1 81 ? 8.603 -3.837 -18.569 1.00 94.00 81 SER A O 1
ATOM 661 N N . ARG A 1 82 ? 10.619 -4.811 -18.325 1.00 95.38 82 ARG A N 1
ATOM 662 C CA . ARG A 1 82 ? 11.118 -3.850 -17.326 1.00 95.38 82 ARG A CA 1
ATOM 663 C C . ARG A 1 82 ? 11.146 -2.426 -17.871 1.00 95.38 82 ARG A C 1
ATOM 665 O O . ARG A 1 82 ? 10.705 -1.524 -17.165 1.00 95.38 82 ARG A O 1
ATOM 672 N N . GLN A 1 83 ? 11.632 -2.225 -19.095 1.00 96.31 83 GLN A N 1
ATOM 673 C CA . GLN A 1 83 ? 11.689 -0.908 -19.737 1.00 96.31 83 GLN A CA 1
ATOM 674 C C . GLN A 1 83 ? 10.286 -0.314 -19.917 1.00 96.31 83 GLN A C 1
ATOM 676 O O . GLN A 1 83 ? 10.026 0.777 -19.414 1.00 96.31 83 GLN A O 1
ATOM 681 N N . ARG A 1 84 ? 9.332 -1.085 -20.459 1.00 96.50 84 ARG A N 1
ATOM 682 C CA . ARG A 1 84 ? 7.923 -0.652 -20.571 1.00 96.50 84 ARG A CA 1
ATOM 683 C C . ARG A 1 84 ? 7.311 -0.254 -19.226 1.00 96.50 84 ARG A C 1
ATOM 685 O O . ARG A 1 84 ? 6.546 0.706 -19.140 1.00 96.50 84 ARG A O 1
ATOM 692 N N . TYR A 1 85 ? 7.613 -0.991 -18.156 1.00 97.25 85 TYR A N 1
ATOM 693 C CA . TYR A 1 85 ? 7.117 -0.644 -16.823 1.00 97.25 85 TYR A CA 1
ATOM 694 C C . TYR A 1 85 ? 7.799 0.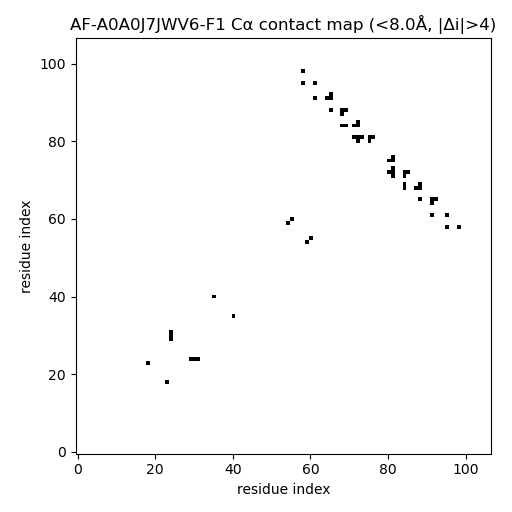598 -16.237 1.00 97.25 85 TYR A C 1
ATOM 696 O O . TYR A 1 85 ? 7.137 1.348 -15.520 1.00 97.25 85 TYR A O 1
ATOM 704 N N . LYS A 1 86 ? 9.076 0.848 -16.550 1.00 96.88 86 LYS A N 1
ATOM 705 C CA . LYS A 1 86 ? 9.779 2.084 -16.165 1.00 96.88 86 LYS A CA 1
ATOM 706 C C . LYS A 1 86 ? 9.152 3.309 -16.830 1.00 96.88 86 LYS A C 1
ATOM 708 O O . LYS A 1 86 ? 8.736 4.213 -16.114 1.00 96.88 86 LYS A O 1
ATOM 713 N N . GLU A 1 87 ? 8.958 3.282 -18.146 1.00 97.31 87 GLU A N 1
ATOM 714 C CA . GLU A 1 87 ? 8.294 4.369 -18.888 1.00 97.31 87 GLU A CA 1
ATOM 715 C C . GLU A 1 87 ? 6.892 4.646 -18.328 1.00 97.31 87 GLU A C 1
ATOM 717 O O . GLU A 1 87 ? 6.521 5.774 -18.001 1.00 97.31 87 GLU A O 1
ATOM 722 N N . ARG A 1 88 ? 6.117 3.579 -18.096 1.00 96.62 88 ARG A N 1
ATOM 723 C CA . ARG A 1 88 ? 4.779 3.695 -17.508 1.00 96.62 88 ARG A CA 1
ATOM 724 C C . ARG A 1 88 ? 4.799 4.288 -16.098 1.00 96.62 88 ARG A C 1
ATOM 726 O O . ARG A 1 88 ? 3.836 4.942 -15.693 1.00 96.62 88 ARG A O 1
ATOM 733 N N . LEU A 1 89 ? 5.846 4.026 -15.321 1.00 97.00 89 LEU A N 1
ATOM 734 C CA . LEU A 1 89 ? 6.008 4.576 -13.981 1.00 97.00 89 LEU A CA 1
ATOM 735 C C . LEU A 1 89 ? 6.300 6.078 -14.034 1.00 97.00 89 LEU A C 1
ATOM 737 O O . LEU A 1 89 ? 5.664 6.832 -13.294 1.00 97.00 89 LEU A O 1
ATOM 741 N N . GLU A 1 90 ? 7.185 6.503 -14.931 1.00 97.06 90 GLU A N 1
ATOM 742 C CA . GLU A 1 90 ? 7.519 7.913 -15.166 1.00 97.06 90 GLU A CA 1
ATOM 743 C C . GLU A 1 90 ? 6.283 8.716 -15.595 1.00 97.06 90 GLU A C 1
ATOM 745 O O . GLU A 1 90 ? 5.979 9.764 -15.016 1.00 97.06 90 GLU A O 1
ATOM 750 N N . ASP A 1 91 ? 5.476 8.165 -16.501 1.00 97.50 91 ASP A N 1
ATOM 751 C CA . ASP A 1 91 ? 4.190 8.733 -16.917 1.00 97.50 91 ASP A CA 1
ATOM 752 C C . ASP A 1 91 ? 3.205 8.935 -15.757 1.00 97.50 91 ASP A C 1
ATOM 754 O O . ASP A 1 91 ? 2.441 9.906 -15.703 1.00 97.50 91 ASP A O 1
ATOM 758 N N . ILE A 1 92 ? 3.155 7.988 -14.821 1.00 95.94 92 ILE A N 1
ATOM 759 C CA . ILE A 1 92 ? 2.273 8.094 -13.656 1.00 95.94 92 ILE A CA 1
ATOM 760 C C . ILE A 1 92 ? 2.796 9.174 -12.703 1.00 95.94 92 ILE A C 1
ATOM 762 O O . ILE A 1 92 ? 2.006 9.950 -12.153 1.00 95.94 92 ILE A O 1
ATOM 766 N N . GLU A 1 93 ? 4.109 9.248 -12.502 1.00 96.00 93 GLU A N 1
ATOM 767 C CA . GLU A 1 93 ? 4.743 10.242 -11.636 1.00 96.00 93 GLU A CA 1
ATOM 768 C C . GLU A 1 93 ? 4.592 11.664 -12.190 1.00 96.00 93 GLU A C 1
ATOM 770 O O . GLU A 1 93 ? 4.237 12.584 -11.438 1.00 96.00 93 GLU A O 1
ATOM 775 N N . SER A 1 94 ? 4.718 11.841 -13.507 1.00 96.44 94 SER A N 1
ATOM 776 C CA . SER A 1 94 ? 4.463 13.117 -14.178 1.00 96.44 94 SER A CA 1
ATOM 777 C C . SER A 1 94 ? 3.008 13.565 -13.975 1.00 96.44 94 SER A C 1
ATOM 779 O O . SER A 1 94 ? 2.768 14.675 -13.495 1.00 96.44 94 SER A O 1
ATOM 781 N N . LYS A 1 95 ? 2.023 12.678 -14.173 1.00 95.00 95 LYS A N 1
ATOM 782 C CA . LYS A 1 95 ? 0.592 12.969 -13.942 1.00 95.00 95 LYS A CA 1
ATOM 783 C C . L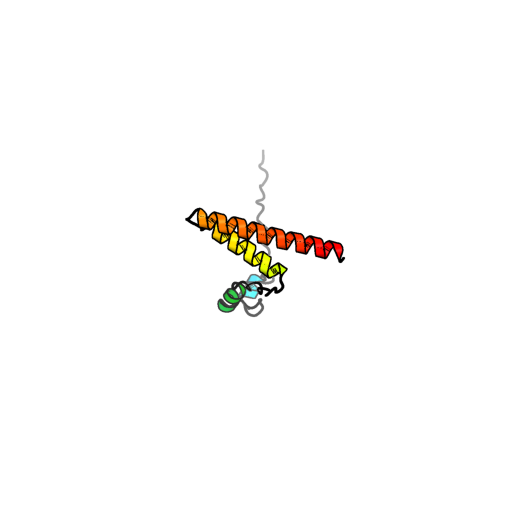YS A 1 95 ? 0.287 13.323 -12.485 1.00 95.00 95 LYS A C 1
ATOM 785 O O . LYS A 1 95 ? -0.527 14.213 -12.215 1.00 95.00 95 LYS A O 1
ATOM 790 N N . ILE A 1 96 ? 0.928 12.653 -11.524 1.00 93.94 96 ILE A N 1
ATOM 791 C CA . ILE A 1 96 ? 0.769 12.963 -10.094 1.00 93.94 96 ILE A CA 1
ATOM 792 C C . ILE A 1 96 ? 1.332 14.354 -9.779 1.00 93.94 96 ILE A C 1
ATOM 794 O O . ILE A 1 96 ? 0.674 15.124 -9.069 1.00 93.94 96 ILE A O 1
ATOM 798 N N . SER A 1 97 ? 2.520 14.676 -10.299 1.00 93.31 97 SER A N 1
ATOM 799 C CA . SER A 1 97 ? 3.188 15.959 -10.058 1.00 93.31 97 SER A CA 1
ATOM 800 C C . SER A 1 97 ? 2.443 17.130 -10.707 1.00 93.31 97 SER A C 1
ATOM 802 O O . SER A 1 97 ? 2.192 18.131 -10.035 1.00 93.31 97 SER A O 1
ATOM 804 N N . GLN A 1 98 ? 1.982 16.990 -11.954 1.00 92.38 98 GLN A N 1
ATOM 805 C CA . GLN A 1 98 ? 1.151 17.986 -12.640 1.00 92.38 98 GLN A CA 1
ATOM 806 C C . GLN A 1 98 ? -0.153 18.244 -11.880 1.00 92.38 98 GLN A C 1
ATOM 808 O O . GLN A 1 98 ? -0.489 19.392 -11.588 1.00 92.38 98 GLN A O 1
ATOM 813 N N . GLY A 1 99 ? -0.848 17.181 -11.463 1.00 90.38 99 GLY A N 1
ATOM 814 C CA . GLY A 1 99 ? -2.055 17.315 -10.651 1.00 90.38 99 GLY A CA 1
ATOM 815 C C . GLY A 1 99 ? -1.794 17.963 -9.285 1.00 90.38 99 GLY A C 1
ATOM 816 O O . GLY A 1 99 ? -2.690 18.588 -8.727 1.00 90.38 99 GLY A O 1
ATOM 817 N N . ALA A 1 100 ? -0.591 17.827 -8.714 1.00 86.50 100 ALA A N 1
ATOM 818 C CA . ALA A 1 100 ? -0.206 18.542 -7.496 1.00 86.50 100 ALA A CA 1
ATOM 819 C C . ALA A 1 100 ? 0.052 20.032 -7.752 1.00 86.50 100 ALA A C 1
ATOM 821 O O . ALA A 1 100 ? -0.425 20.857 -6.977 1.00 86.50 100 ALA A O 1
ATOM 822 N N . LYS A 1 101 ? 0.741 20.373 -8.849 1.00 89.44 101 LYS A N 1
ATOM 823 C CA . LYS A 1 101 ? 0.973 21.763 -9.273 1.00 89.44 101 LYS A CA 1
ATOM 824 C C . LYS A 1 101 ? -0.343 22.499 -9.538 1.00 89.44 101 LYS A C 1
ATOM 826 O O . LYS A 1 101 ? -0.511 23.611 -9.058 1.00 89.44 101 LYS A O 1
ATOM 831 N N . GLN A 1 102 ? -1.292 21.865 -10.229 1.00 88.50 102 GLN A N 1
ATOM 832 C CA . GLN A 1 102 ? -2.614 22.448 -10.498 1.00 88.50 102 GLN A CA 1
ATOM 833 C C . GLN A 1 102 ? -3.387 22.755 -9.211 1.00 88.50 102 GLN A C 1
ATOM 835 O O . GLN A 1 102 ? -3.907 23.853 -9.068 1.00 88.50 102 GLN A O 1
ATOM 840 N N . ARG A 1 103 ? -3.400 21.833 -8.237 1.00 83.00 103 ARG A N 1
ATOM 841 C CA . ARG A 1 103 ? -4.055 22.076 -6.940 1.00 83.00 103 ARG A CA 1
ATOM 842 C C . ARG A 1 103 ? -3.417 23.218 -6.155 1.00 83.00 10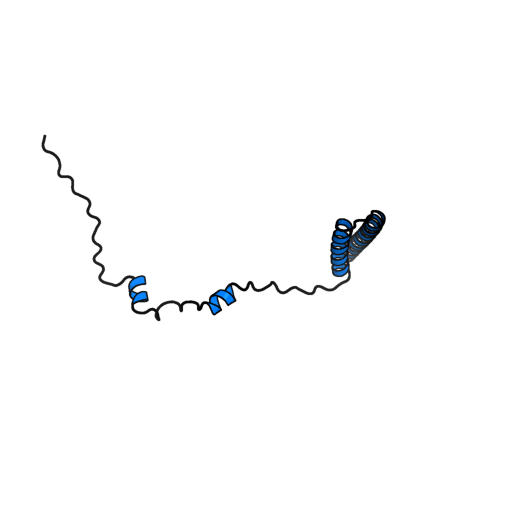3 ARG A C 1
ATOM 844 O O . ARG A 1 103 ? -4.143 23.978 -5.542 1.00 83.00 103 ARG A O 1
ATOM 851 N N . LYS A 1 104 ? -2.084 23.338 -6.185 1.00 86.56 104 LYS A N 1
ATOM 852 C CA . LYS A 1 104 ? -1.374 24.449 -5.533 1.00 86.56 104 LYS A CA 1
ATOM 853 C C . LYS A 1 104 ? -1.682 25.812 -6.155 1.00 86.56 104 LYS A C 1
ATOM 855 O O . LYS A 1 104 ? -1.541 26.804 -5.471 1.00 86.56 104 LYS A O 1
ATOM 860 N N . ARG A 1 105 ? -2.029 25.860 -7.445 1.00 84.75 105 ARG A N 1
ATOM 861 C CA . ARG A 1 105 ? -2.403 27.105 -8.136 1.00 84.75 105 ARG A CA 1
ATOM 862 C C . ARG A 1 105 ? -3.862 27.504 -7.915 1.00 84.75 105 ARG A C 1
ATOM 864 O O . ARG A 1 105 ? -4.205 28.647 -8.161 1.00 84.75 105 ARG A O 1
ATOM 871 N N . ALA A 1 106 ? -4.711 26.546 -7.554 1.00 76.25 106 ALA A N 1
ATOM 872 C CA . ALA A 1 106 ? -6.149 26.742 -7.383 1.00 76.25 106 ALA A CA 1
ATOM 873 C C . ALA A 1 106 ? -6.566 26.967 -5.916 1.00 76.25 106 ALA A C 1
ATOM 875 O O . ALA A 1 106 ? -7.758 27.080 -5.650 1.00 76.25 106 ALA A O 1
ATOM 876 N N . ALA A 1 107 ? -5.607 26.954 -4.989 1.00 67.75 107 ALA A N 1
ATOM 877 C CA . ALA A 1 107 ? -5.778 27.222 -3.565 1.00 67.75 107 ALA A CA 1
ATOM 878 C C . ALA A 1 107 ? -5.080 28.539 -3.231 1.00 67.75 107 ALA A C 1
ATOM 880 O O . ALA A 1 107 ? -5.607 29.256 -2.360 1.00 67.75 107 ALA A O 1
#

Nearest PDB structures (foldseek):
  7s5c-assembly1_J  TM=9.241E-01  e=3.913E+00  Myxococcus xanthus
  7f6j-assembly1_C  TM=9.891E-01  e=6.162E+00  Homo sapiens
  8iuh-assembly1_4  TM=5.220E-01  e=8.804E-01  Homo sapiens
  8bqs-assembly1_De  TM=6.226E-01  e=2.046E+00  Tetrahymena thermophila SB210
  8a3y-assembly1_R  TM=5.110E-01  e=6.162E+00  Homo sapiens

Foldseek 3Di:
DDDDDDDDPDPDDPPDPDDDPVRVCVVPVPVDDPDDDPVNVVVVVPPPPPPPDPDDDDLVVLVVVLVVLVVQLVPDPDPVSNVVSVVVNVVSVVVNVVVVVVVVVVD

pLDDT: mean 83.47, std 11.92, range [45.81, 97.56]

Secondary structure (DSSP, 8-state):
-PPP-----PPP----SS--HHHHHHH-TTSSPPPPPHHHHHHHHS----------SHHHHHHHHHHHHHHHHHH--SHHHHHHHHHHHHHHHHHHHHHHHHHHH--

Sequence (107 aa):
MAEEPQFSNAQPTTQRDLPTLEEALQQNPADGPRPLTIAEYRARQKRKEPKKHKRSGKRVKLLKQRRLVKEMTQLARDEASRQRYKERLEDIESKISQGAKQRKRAA

Organism: Lasius niger (NCBI:txid67767)